Protein AF-A0A359IJB7-F1 (afdb_monomer_lite)

Structure (mmCIF, N/CA/C/O backbone):
data_AF-A0A359IJB7-F1
#
_entry.id   AF-A0A359IJB7-F1
#
loop_
_atom_site.group_PDB
_atom_site.id
_atom_site.type_symbol
_atom_site.label_atom_id
_atom_site.label_alt_id
_atom_site.label_comp_id
_atom_site.label_asym_id
_atom_site.label_entity_id
_atom_site.label_seq_id
_atom_site.pdbx_PDB_ins_code
_atom_site.Cartn_x
_atom_site.Cartn_y
_atom_site.Cartn_z
_atom_site.occupancy
_atom_site.B_iso_or_equiv
_atom_site.auth_seq_id
_atom_site.auth_comp_id
_atom_site.auth_asym_id
_atom_site.auth_atom_id
_atom_site.pdbx_PDB_model_num
ATOM 1 N N . MET A 1 1 ? -18.717 20.171 51.079 1.00 42.44 1 MET A N 1
ATOM 2 C CA . MET A 1 1 ? -18.070 19.791 49.802 1.00 42.44 1 MET A CA 1
ATOM 3 C C . MET A 1 1 ? -17.818 18.294 49.835 1.00 42.44 1 MET A C 1
ATOM 5 O O . MET A 1 1 ? -17.181 17.840 50.772 1.00 42.44 1 MET A O 1
ATOM 9 N N . ASN A 1 2 ? -18.397 17.526 48.908 1.00 38.94 2 ASN A N 1
ATOM 10 C CA . ASN A 1 2 ? -18.396 16.063 48.980 1.00 38.94 2 ASN A CA 1
ATOM 11 C C . ASN A 1 2 ? -17.218 15.477 48.179 1.00 38.94 2 ASN A C 1
ATOM 13 O O . ASN A 1 2 ? -17.065 1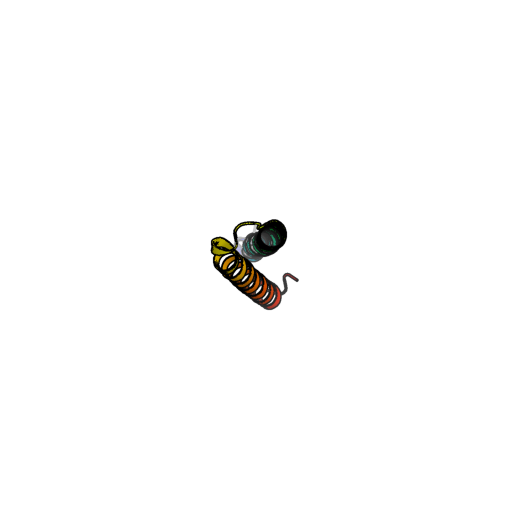5.778 46.996 1.00 38.94 2 ASN A O 1
ATOM 17 N N . MET A 1 3 ? -16.409 14.628 48.818 1.00 45.81 3 MET A N 1
ATOM 18 C CA . MET A 1 3 ? -15.209 13.977 48.256 1.00 45.81 3 MET A CA 1
ATOM 19 C C . MET A 1 3 ? -15.547 12.864 47.235 1.00 45.81 3 MET A C 1
ATOM 21 O O . MET A 1 3 ? -14.663 12.186 46.722 1.00 45.81 3 MET A O 1
ATOM 25 N N . LEU A 1 4 ? -16.830 12.692 46.894 1.00 47.31 4 LEU A N 1
ATOM 26 C CA . LEU A 1 4 ? -17.320 11.654 45.981 1.00 47.31 4 LEU A CA 1
ATOM 27 C C . LEU A 1 4 ? -17.140 11.983 44.485 1.00 47.31 4 LEU A C 1
ATOM 29 O O . LEU A 1 4 ? -17.334 11.113 43.642 1.00 47.31 4 LEU A O 1
ATOM 33 N N . ASN A 1 5 ? -16.729 13.207 44.136 1.00 48.31 5 ASN A N 1
ATOM 34 C CA . ASN A 1 5 ? -16.544 13.614 42.734 1.00 48.31 5 ASN A CA 1
ATOM 35 C C . ASN A 1 5 ? -15.151 13.301 42.160 1.00 48.31 5 ASN A C 1
ATOM 37 O O . ASN A 1 5 ? -14.907 13.542 40.981 1.00 48.31 5 ASN A O 1
ATOM 41 N N . LEU A 1 6 ? -14.236 12.731 42.950 1.00 48.25 6 LEU A N 1
ATOM 42 C CA . LEU A 1 6 ? -12.868 12.426 42.503 1.00 48.25 6 LEU A CA 1
ATOM 43 C C . LEU A 1 6 ? -12.735 11.089 41.751 1.00 48.25 6 LEU A C 1
ATOM 45 O O . LEU A 1 6 ? -11.649 10.759 41.277 1.00 48.25 6 LEU A O 1
ATOM 49 N N . LEU A 1 7 ? -13.831 10.339 41.589 1.00 49.88 7 LEU A N 1
ATOM 50 C CA . LEU A 1 7 ? -13.855 9.082 40.831 1.00 49.88 7 LEU A CA 1
ATOM 51 C C . LEU A 1 7 ? -14.670 9.141 39.537 1.00 49.88 7 LEU A C 1
ATOM 53 O O . LEU A 1 7 ? -14.829 8.119 38.875 1.00 49.88 7 LEU A O 1
ATOM 57 N N . VAL A 1 8 ? -15.062 10.331 39.071 1.00 53.12 8 VAL A N 1
ATOM 58 C CA . VAL A 1 8 ? -15.309 10.507 37.634 1.00 53.12 8 VAL A CA 1
ATOM 59 C C . VAL A 1 8 ? -13.949 10.686 36.964 1.00 53.12 8 VAL A C 1
ATOM 61 O O . VAL A 1 8 ? -13.600 11.755 36.468 1.00 53.12 8 VAL A O 1
ATOM 64 N N . ARG A 1 9 ? -13.151 9.610 36.928 1.00 53.03 9 ARG A N 1
ATOM 65 C CA . ARG A 1 9 ? -12.127 9.470 35.891 1.00 53.03 9 ARG A CA 1
ATOM 66 C C . ARG A 1 9 ? -12.888 9.346 34.578 1.00 53.03 9 ARG A C 1
ATOM 68 O O . ARG A 1 9 ? -13.152 8.250 34.092 1.00 53.03 9 ARG A O 1
ATOM 75 N N . LYS A 1 10 ? -13.283 10.488 34.015 1.00 50.84 10 LYS A N 1
ATOM 76 C CA . LYS A 1 10 ? -13.646 10.599 32.607 1.00 50.84 10 LYS A CA 1
ATOM 77 C C . LYS A 1 10 ? -12.454 9.990 31.876 1.00 50.84 10 LYS A C 1
ATOM 79 O O . LYS A 1 10 ? -11.347 10.506 31.998 1.00 50.84 10 LYS A O 1
ATOM 84 N N . LYS A 1 11 ? -12.644 8.825 31.255 1.00 45.22 11 LYS A N 1
ATOM 85 C CA . LYS A 1 11 ? -11.609 8.123 30.493 1.00 45.22 11 LYS A CA 1
ATOM 86 C C . LYS A 1 11 ? -11.152 9.092 29.396 1.00 45.22 11 LYS A C 1
ATOM 88 O O . LYS A 1 11 ? -11.822 9.234 28.381 1.00 45.22 11 LYS A O 1
ATOM 93 N N . ALA A 1 12 ? -10.106 9.870 29.665 1.00 47.81 12 ALA A N 1
ATOM 94 C CA . ALA A 1 12 ? -9.527 10.802 28.708 1.00 47.81 12 ALA A CA 1
ATOM 95 C C . ALA A 1 12 ? -8.946 9.992 27.525 1.00 47.81 12 ALA A C 1
ATOM 97 O O . ALA A 1 12 ? -8.686 8.793 27.661 1.00 47.81 12 ALA A O 1
ATOM 98 N N . PRO A 1 13 ? -8.833 10.595 26.335 1.00 53.69 13 PRO A N 1
ATOM 99 C CA . PRO A 1 13 ? -9.327 10.058 25.071 1.00 53.69 13 PRO A CA 1
ATOM 100 C C . PRO A 1 13 ? -8.300 9.154 24.387 1.00 53.69 13 PRO A C 1
ATOM 102 O O . PRO A 1 13 ? -7.778 9.480 23.324 1.00 53.69 13 PRO A O 1
ATOM 105 N N . HIS A 1 14 ? -7.992 8.004 24.985 1.00 53.19 14 HIS A N 1
A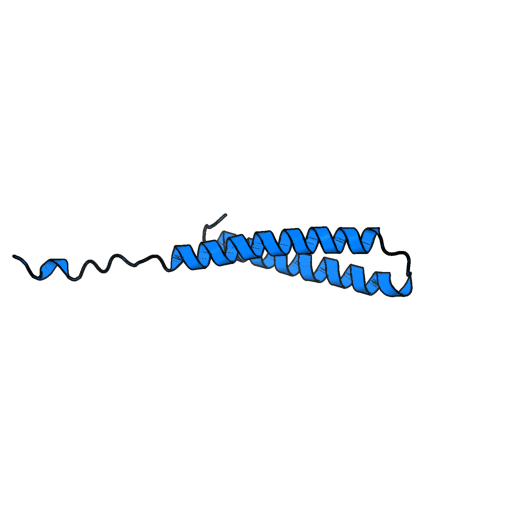TOM 106 C CA . HIS A 1 14 ? -7.098 7.018 24.365 1.00 53.19 14 HIS A CA 1
ATOM 107 C C . HIS A 1 14 ? -7.540 6.657 22.930 1.00 53.19 14 HIS A C 1
ATOM 109 O O . HIS A 1 14 ? -6.709 6.484 22.045 1.00 53.19 14 HIS A O 1
ATOM 115 N N . ASN A 1 15 ? -8.854 6.685 22.683 1.00 62.97 15 ASN A N 1
ATOM 116 C CA . ASN A 1 15 ? -9.463 6.469 21.374 1.00 62.97 15 ASN A CA 1
ATOM 117 C C . ASN A 1 15 ? -9.154 7.556 20.328 1.00 62.97 15 ASN A C 1
ATOM 119 O O . ASN A 1 15 ? -9.188 7.250 19.144 1.00 62.97 15 ASN A O 1
ATOM 123 N N . ASN A 1 16 ? -8.886 8.808 20.715 1.00 80.19 16 ASN A N 1
ATOM 124 C CA . ASN A 1 16 ? -8.755 9.901 19.748 1.00 80.19 16 ASN A CA 1
ATOM 125 C C . ASN A 1 16 ? -7.349 9.954 19.143 1.00 80.19 16 ASN A C 1
ATOM 127 O O . ASN A 1 16 ? -7.213 10.125 17.939 1.00 80.19 16 ASN A O 1
ATOM 131 N N . VAL A 1 17 ? -6.314 9.712 19.954 1.00 88.12 17 VAL A N 1
ATOM 132 C CA . VAL A 1 17 ? -4.927 9.616 19.463 1.00 88.12 17 VAL A CA 1
ATOM 133 C C . VAL A 1 17 ? -4.757 8.385 18.572 1.00 88.12 17 VAL A C 1
ATOM 135 O O . VAL A 1 17 ? -4.160 8.464 17.504 1.00 88.12 17 VAL A O 1
ATOM 138 N N . GLU A 1 18 ? -5.320 7.242 18.973 1.00 87.06 18 GLU A N 1
ATOM 139 C CA . GLU A 1 18 ? -5.298 6.025 18.154 1.00 87.06 18 GLU A CA 1
ATOM 140 C C . GLU A 1 18 ? -6.065 6.213 16.836 1.00 87.06 18 GLU A C 1
ATOM 142 O O . GLU A 1 18 ? -5.575 5.819 15.775 1.00 87.06 18 GLU A O 1
ATOM 147 N N . LYS A 1 19 ? -7.223 6.889 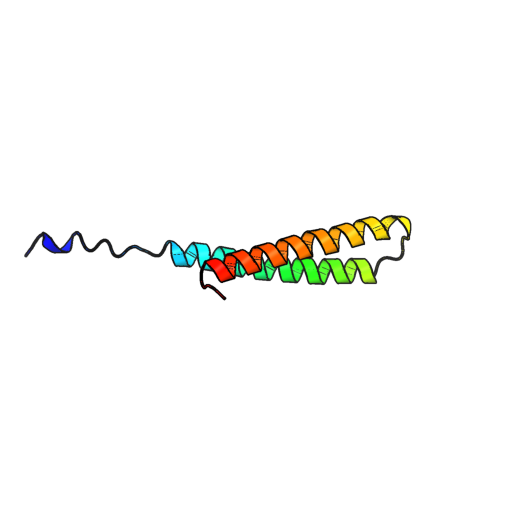16.887 1.00 88.88 19 LYS A N 1
ATOM 148 C CA . LYS A 1 19 ? -7.990 7.279 15.699 1.00 88.88 19 LYS A CA 1
ATOM 149 C C . LYS A 1 19 ? -7.186 8.166 14.762 1.00 88.88 19 LYS A C 1
ATOM 151 O O . LYS A 1 19 ? -7.108 7.884 13.570 1.00 88.88 19 LYS A O 1
ATOM 156 N N . GLU A 1 20 ? -6.596 9.229 15.287 1.00 92.06 20 GLU A N 1
ATOM 157 C CA . GLU A 1 20 ? -5.783 10.151 14.503 1.00 92.06 20 GLU A CA 1
ATOM 158 C C . GLU A 1 20 ? -4.598 9.421 13.859 1.00 92.06 20 GLU A C 1
ATOM 160 O O . GLU A 1 20 ? -4.360 9.562 12.661 1.00 92.06 20 GLU A O 1
ATOM 165 N N . ASN A 1 21 ? -3.917 8.553 14.609 1.00 94.19 21 ASN A N 1
ATOM 166 C CA . ASN A 1 21 ? -2.795 7.769 14.103 1.00 94.19 21 ASN A CA 1
ATOM 167 C C . ASN A 1 21 ? -3.192 6.834 12.958 1.00 94.19 21 ASN A C 1
ATOM 169 O O . ASN A 1 21 ? -2.480 6.777 11.950 1.00 94.19 21 ASN A O 1
ATOM 173 N N . ILE A 1 22 ? -4.307 6.105 13.079 1.00 94.50 22 ILE A N 1
ATOM 174 C CA . ILE A 1 22 ? -4.726 5.187 12.015 1.00 94.50 22 ILE A CA 1
ATOM 175 C C . ILE A 1 22 ? -5.244 5.943 10.792 1.00 94.50 22 ILE A C 1
ATOM 177 O O . ILE A 1 22 ? -4.881 5.578 9.678 1.00 94.50 22 ILE A O 1
ATOM 181 N N . VAL A 1 23 ? -5.995 7.035 10.968 1.00 94.31 23 VAL A N 1
ATOM 182 C CA . VAL A 1 23 ? -6.445 7.886 9.851 1.00 94.31 23 VAL A CA 1
ATOM 183 C C . VAL A 1 23 ? -5.246 8.495 9.122 1.00 94.31 23 VAL A C 1
ATOM 185 O O . VAL A 1 23 ? -5.158 8.410 7.897 1.00 94.31 23 VAL A O 1
ATOM 188 N N . ASN A 1 24 ? -4.273 9.032 9.861 1.00 96.25 24 ASN A N 1
ATOM 189 C CA . ASN A 1 24 ? -3.045 9.572 9.282 1.00 96.25 24 ASN A CA 1
ATOM 190 C C . ASN A 1 24 ? -2.247 8.494 8.544 1.00 96.25 24 ASN A C 1
ATOM 192 O O . ASN A 1 24 ? -1.719 8.748 7.464 1.00 96.25 24 ASN A O 1
ATOM 196 N N . SER A 1 25 ? -2.193 7.279 9.089 1.00 97.25 25 SER A N 1
ATOM 197 C CA . SER A 1 25 ? -1.508 6.150 8.455 1.00 97.25 25 SER A CA 1
ATOM 198 C C . SER A 1 25 ? -2.208 5.698 7.170 1.00 97.25 25 SER A C 1
ATOM 200 O O . SER A 1 25 ? -1.527 5.444 6.181 1.00 97.25 25 SER A O 1
ATOM 202 N N . VAL A 1 26 ? -3.547 5.649 7.145 1.00 97.75 26 VAL A N 1
ATOM 203 C CA . VAL A 1 26 ? -4.340 5.365 5.933 1.00 97.75 26 VAL A CA 1
ATOM 204 C C . VAL A 1 26 ? -4.068 6.417 4.857 1.00 97.75 26 VAL A C 1
ATOM 206 O O . VAL A 1 26 ? -3.799 6.060 3.712 1.00 97.75 26 VAL A O 1
ATOM 209 N N . ASN A 1 27 ? -4.084 7.703 5.219 1.00 97.25 27 ASN A N 1
ATOM 210 C CA . ASN A 1 27 ? -3.824 8.795 4.278 1.00 97.25 27 ASN A CA 1
ATOM 211 C C . ASN A 1 27 ? -2.398 8.746 3.718 1.00 97.25 27 ASN A C 1
ATOM 213 O O . ASN A 1 27 ? -2.210 8.896 2.514 1.00 97.25 27 ASN A O 1
ATOM 217 N N . ARG A 1 28 ? -1.397 8.482 4.566 1.00 98.31 28 ARG A N 1
ATOM 218 C CA . ARG A 1 28 ? -0.005 8.312 4.124 1.00 98.31 28 ARG A CA 1
ATOM 219 C C . ARG A 1 28 ? 0.147 7.124 3.185 1.00 98.31 28 ARG A C 1
ATOM 221 O O . ARG A 1 28 ? 0.721 7.286 2.120 1.00 98.31 28 ARG A O 1
ATOM 228 N N . ALA A 1 29 ? -0.416 5.970 3.539 1.00 98.12 29 ALA A N 1
ATOM 229 C CA . ALA A 1 29 ? -0.352 4.780 2.695 1.00 98.12 29 ALA A CA 1
ATOM 230 C C . ALA A 1 29 ? -1.050 4.987 1.341 1.00 98.12 29 ALA A C 1
ATOM 232 O O . ALA A 1 29 ? -0.594 4.445 0.343 1.00 98.12 29 ALA A O 1
ATOM 233 N N . LYS A 1 30 ? -2.115 5.799 1.283 1.00 98.12 30 LYS A N 1
ATOM 234 C CA . LYS A 1 30 ? -2.742 6.192 0.015 1.00 98.12 30 LYS A CA 1
ATOM 235 C C . LYS A 1 30 ? -1.794 7.024 -0.855 1.00 98.12 30 LYS A C 1
ATOM 237 O O . LYS A 1 30 ? -1.629 6.710 -2.023 1.00 98.12 30 LYS A O 1
ATOM 242 N N . ILE A 1 31 ? -1.148 8.039 -0.278 1.00 98.44 31 ILE A N 1
ATOM 243 C CA . ILE A 1 31 ? -0.175 8.880 -0.997 1.00 98.44 31 ILE A CA 1
ATOM 244 C C . ILE A 1 31 ? 1.025 8.045 -1.467 1.00 98.44 31 ILE A C 1
ATOM 246 O O . ILE A 1 31 ? 1.442 8.170 -2.611 1.00 98.44 31 ILE A O 1
ATOM 250 N N . GLU A 1 32 ? 1.561 7.176 -0.603 1.00 98.25 32 GLU A N 1
ATOM 251 C CA . GLU A 1 32 ? 2.632 6.231 -0.955 1.00 98.25 32 GLU A CA 1
ATOM 252 C C . GLU A 1 32 ? 2.215 5.339 -2.133 1.00 98.25 32 GLU A C 1
ATOM 254 O O . GLU A 1 32 ? 3.009 5.111 -3.040 1.00 98.25 32 GLU A O 1
ATOM 259 N N . LEU A 1 33 ? 0.964 4.868 -2.144 1.00 97.94 33 LEU A N 1
ATOM 260 C CA . LEU A 1 33 ? 0.443 4.023 -3.214 1.00 97.94 33 LEU A CA 1
ATOM 261 C C . LEU A 1 33 ? 0.318 4.792 -4.534 1.00 97.94 33 LEU A C 1
ATOM 263 O O . LEU A 1 33 ? 0.732 4.278 -5.568 1.00 97.94 33 LEU A O 1
ATOM 267 N N . ASP A 1 34 ? -0.196 6.023 -4.496 1.00 98.00 34 ASP A N 1
ATOM 268 C CA . ASP A 1 34 ? -0.297 6.893 -5.674 1.00 98.00 34 ASP A CA 1
ATOM 269 C C . ASP A 1 34 ? 1.098 7.186 -6.269 1.00 98.00 34 ASP A C 1
ATOM 271 O O . ASP A 1 34 ? 1.276 7.176 -7.487 1.00 98.00 34 ASP A O 1
ATOM 275 N N . ILE A 1 35 ? 2.109 7.389 -5.414 1.00 97.62 35 ILE A N 1
ATOM 276 C CA . ILE A 1 35 ? 3.509 7.565 -5.833 1.00 97.62 35 ILE A CA 1
ATOM 277 C C . ILE A 1 35 ? 4.062 6.281 -6.461 1.00 97.62 35 ILE A C 1
ATOM 279 O O . ILE A 1 35 ? 4.681 6.348 -7.519 1.00 97.62 35 ILE A O 1
ATOM 283 N N . ALA A 1 36 ? 3.838 5.121 -5.843 1.00 96.56 36 ALA A N 1
ATOM 284 C CA . ALA A 1 36 ? 4.325 3.846 -6.364 1.00 96.56 36 ALA A CA 1
ATOM 285 C C . ALA A 1 36 ? 3.711 3.507 -7.729 1.00 96.56 36 ALA A C 1
ATOM 287 O O . ALA A 1 36 ? 4.431 3.074 -8.625 1.00 96.56 36 ALA A O 1
ATOM 288 N N . TYR A 1 37 ? 2.412 3.770 -7.920 1.00 97.12 37 TYR A N 1
ATOM 289 C CA . TYR A 1 37 ? 1.773 3.636 -9.231 1.00 97.12 37 TYR A CA 1
ATOM 290 C C . TYR A 1 37 ? 2.407 4.564 -10.265 1.00 97.12 37 TYR A C 1
ATOM 292 O O . TYR A 1 37 ? 2.756 4.111 -11.348 1.00 97.12 37 TYR A O 1
ATOM 300 N N . LYS A 1 38 ? 2.638 5.835 -9.916 1.00 96.81 38 LYS A N 1
ATOM 301 C CA . LYS A 1 38 ? 3.317 6.774 -10.814 1.00 96.81 38 LYS A CA 1
ATOM 302 C C . LYS A 1 38 ? 4.727 6.307 -11.188 1.00 96.81 38 LYS A C 1
ATOM 304 O O . LYS A 1 38 ? 5.104 6.403 -12.348 1.00 96.81 38 LYS A O 1
ATOM 309 N N . ASN A 1 39 ? 5.497 5.799 -10.229 1.00 94.31 39 ASN A N 1
ATOM 310 C CA . ASN A 1 39 ? 6.841 5.293 -10.499 1.00 94.31 39 ASN A CA 1
ATOM 311 C C . ASN A 1 39 ? 6.817 4.049 -11.397 1.00 94.31 39 ASN A C 1
ATOM 313 O O . ASN A 1 39 ? 7.671 3.918 -12.267 1.00 94.31 39 ASN A O 1
ATOM 317 N N . PHE A 1 40 ? 5.841 3.158 -11.194 1.00 94.94 40 PHE A N 1
ATOM 318 C CA . PHE A 1 40 ? 5.625 2.002 -12.060 1.00 94.94 40 PHE A CA 1
ATOM 319 C C . PHE A 1 40 ? 5.250 2.424 -13.486 1.00 94.94 40 PHE A C 1
A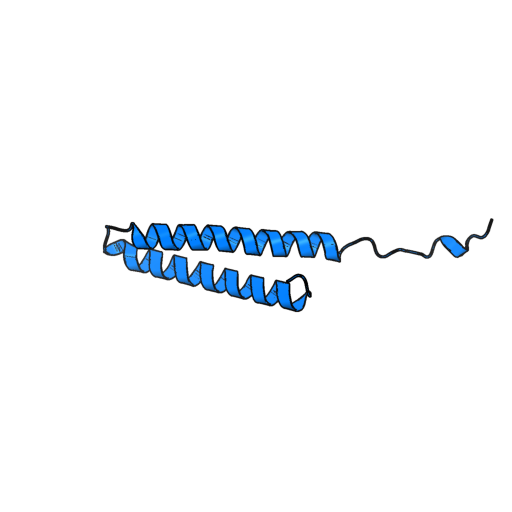TOM 321 O O . PHE A 1 40 ? 5.779 1.863 -14.436 1.00 94.94 40 PHE A O 1
ATOM 328 N N . ASP A 1 41 ? 4.388 3.428 -13.645 1.00 94.69 41 ASP A N 1
ATOM 329 C CA . ASP A 1 41 ? 3.987 3.936 -14.963 1.00 94.69 41 ASP A CA 1
ATOM 330 C C . ASP A 1 41 ? 5.139 4.654 -15.690 1.00 94.69 41 ASP A C 1
ATOM 332 O O . ASP A 1 41 ? 5.257 4.566 -16.913 1.00 94.69 41 ASP A O 1
ATOM 336 N N . ASP A 1 42 ? 5.998 5.355 -14.942 1.00 94.94 42 ASP A N 1
ATOM 337 C CA . ASP A 1 42 ? 7.118 6.140 -15.474 1.00 94.94 42 ASP A CA 1
ATOM 338 C C . ASP A 1 42 ? 8.414 5.305 -15.659 1.00 94.94 42 ASP A C 1
ATOM 340 O O . ASP A 1 42 ? 9.428 5.836 -16.132 1.00 94.94 42 ASP A O 1
ATOM 344 N N . VAL A 1 43 ? 8.431 4.011 -15.297 1.00 94.31 43 VAL A N 1
ATOM 345 C CA . VAL A 1 43 ? 9.639 3.176 -15.414 1.00 94.31 43 VAL A CA 1
ATOM 346 C C . VAL A 1 43 ? 9.976 2.894 -16.881 1.00 94.31 43 VAL A C 1
ATOM 348 O O . VAL A 1 43 ? 9.167 2.388 -17.655 1.00 94.31 43 VAL A O 1
ATOM 351 N N . SER A 1 44 ? 11.211 3.206 -17.273 1.00 91.94 44 SER A N 1
ATOM 352 C CA . SER A 1 44 ? 11.748 2.899 -18.611 1.00 91.94 44 SER A CA 1
ATOM 353 C C . SER A 1 44 ? 12.782 1.775 -18.598 1.00 91.94 44 SER A C 1
ATOM 355 O O . SER A 1 44 ? 13.042 1.165 -19.635 1.00 91.94 44 SER A O 1
ATOM 357 N N . ASP A 1 45 ? 13.353 1.490 -17.429 1.00 95.19 45 ASP A N 1
ATOM 358 C CA . ASP A 1 45 ? 14.293 0.397 -17.233 1.00 95.19 45 ASP A CA 1
ATOM 359 C C . ASP A 1 45 ? 13.535 -0.912 -16.984 1.00 95.19 45 ASP A C 1
ATOM 361 O O . ASP A 1 45 ? 12.862 -1.083 -15.963 1.00 95.19 45 ASP A O 1
ATOM 365 N N . VAL A 1 46 ? 13.648 -1.841 -17.934 1.00 92.88 46 VAL A N 1
ATOM 366 C CA . VAL A 1 46 ? 12.982 -3.147 -17.882 1.00 92.88 46 VAL A CA 1
ATOM 367 C C . VAL A 1 46 ? 13.445 -3.995 -16.697 1.00 92.88 46 VAL A C 1
ATOM 369 O O . VAL A 1 46 ? 12.649 -4.778 -16.180 1.00 92.88 46 VAL A O 1
ATOM 372 N N . ASP A 1 47 ? 14.675 -3.797 -16.215 1.00 96.12 47 ASP A N 1
ATOM 373 C CA . ASP A 1 47 ? 15.226 -4.553 -15.087 1.00 96.12 47 ASP A CA 1
ATOM 374 C C . ASP A 1 47 ? 14.628 -4.096 -13.742 1.00 96.12 47 ASP A C 1
ATOM 376 O O . ASP A 1 47 ? 14.719 -4.805 -12.738 1.00 96.12 47 ASP A O 1
ATOM 380 N N . LEU A 1 48 ? 13.974 -2.927 -13.706 1.00 95.31 48 LEU A N 1
ATOM 381 C CA . LEU A 1 48 ? 13.350 -2.367 -12.502 1.00 95.31 48 LEU A CA 1
ATOM 382 C C . LEU A 1 48 ? 11.841 -2.623 -12.411 1.00 95.31 48 LEU A C 1
ATOM 384 O O . LEU A 1 48 ? 11.241 -2.346 -11.371 1.00 95.31 48 LEU A O 1
ATOM 388 N N . VAL A 1 49 ? 11.218 -3.173 -13.455 1.00 94.81 49 VAL A N 1
ATOM 389 C CA . VAL A 1 49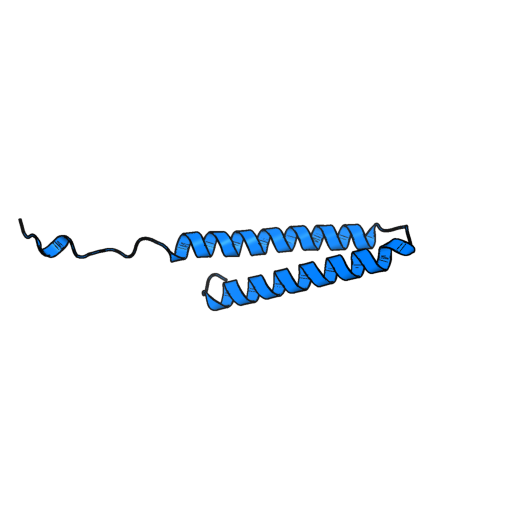 ? 9.763 -3.402 -13.504 1.00 94.81 49 VAL A CA 1
ATOM 390 C C . VAL A 1 49 ? 9.299 -4.263 -12.328 1.00 94.81 49 VAL A C 1
ATOM 392 O O . VAL A 1 49 ? 8.369 -3.881 -11.617 1.00 94.81 49 VAL A O 1
ATOM 395 N N . ASP A 1 50 ? 9.985 -5.374 -12.054 1.00 96.38 50 ASP A N 1
ATOM 396 C CA . ASP A 1 50 ? 9.631 -6.274 -10.950 1.00 96.38 50 ASP A CA 1
ATOM 397 C C . ASP A 1 50 ? 9.763 -5.602 -9.574 1.00 96.38 50 ASP A C 1
ATOM 399 O O . ASP A 1 50 ? 8.944 -5.847 -8.680 1.00 96.38 50 ASP A O 1
ATOM 403 N N . CYS A 1 51 ? 10.744 -4.705 -9.405 1.00 95.44 51 CYS A N 1
ATOM 404 C CA . CYS A 1 51 ? 10.892 -3.911 -8.184 1.00 95.44 51 CYS A CA 1
ATOM 405 C C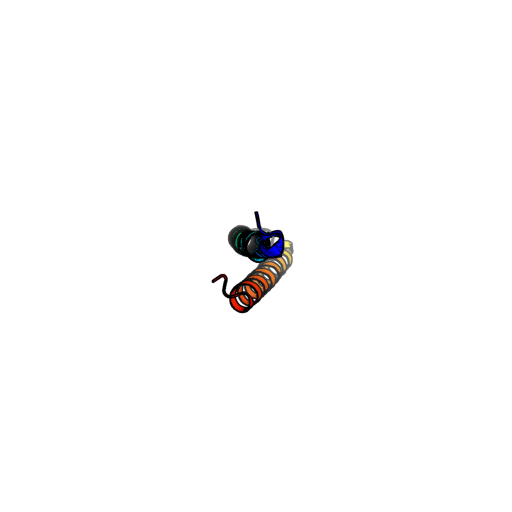 . CYS A 1 51 ? 9.651 -3.045 -7.943 1.00 95.44 51 CYS A C 1
ATOM 407 O O . CYS A 1 51 ? 9.100 -3.059 -6.840 1.00 95.44 51 CYS A O 1
ATOM 409 N N . TYR A 1 52 ? 9.172 -2.348 -8.975 1.00 96.12 52 TYR A N 1
ATOM 410 C CA . TYR A 1 52 ? 7.989 -1.496 -8.869 1.00 96.12 52 TYR A CA 1
ATOM 411 C C . TYR A 1 52 ? 6.687 -2.297 -8.730 1.00 96.12 52 TYR A C 1
ATOM 413 O O . TYR A 1 52 ? 5.810 -1.898 -7.962 1.00 96.12 52 TYR A O 1
ATOM 421 N N . ILE A 1 53 ? 6.572 -3.472 -9.366 1.00 96.19 53 ILE A N 1
ATOM 422 C CA . ILE A 1 53 ? 5.446 -4.394 -9.128 1.00 96.19 53 ILE A CA 1
ATOM 423 C C . ILE A 1 53 ? 5.389 -4.776 -7.647 1.00 96.19 53 ILE A C 1
ATOM 425 O O . ILE A 1 53 ? 4.325 -4.709 -7.021 1.00 96.19 53 ILE A O 1
ATOM 429 N N . TYR A 1 54 ? 6.525 -5.173 -7.070 1.00 97.44 54 TYR A N 1
ATOM 430 C CA . TYR A 1 54 ? 6.583 -5.547 -5.662 1.00 97.44 54 TYR A CA 1
ATOM 431 C C . TYR A 1 54 ? 6.293 -4.355 -4.742 1.00 97.44 54 TYR A C 1
ATOM 433 O O . TYR A 1 54 ? 5.551 -4.502 -3.766 1.00 97.44 54 TYR A O 1
ATOM 441 N N . GLU A 1 55 ? 6.820 -3.171 -5.061 1.00 97.12 55 GLU A N 1
ATOM 442 C CA . GLU A 1 55 ? 6.564 -1.939 -4.313 1.00 97.12 55 GLU A CA 1
ATOM 443 C C . GLU A 1 55 ? 5.060 -1.637 -4.250 1.00 97.12 55 GLU A C 1
ATOM 445 O O . GLU A 1 55 ? 4.496 -1.592 -3.150 1.00 97.12 55 GLU A O 1
ATOM 450 N N . VAL A 1 56 ? 4.390 -1.555 -5.405 1.00 98.19 56 VAL A N 1
ATOM 451 C CA . VAL A 1 56 ? 2.940 -1.323 -5.506 1.00 98.19 56 VAL A CA 1
ATOM 452 C C . VAL A 1 56 ? 2.163 -2.360 -4.695 1.00 98.19 56 VAL A C 1
ATOM 454 O O . VAL A 1 56 ? 1.340 -2.001 -3.849 1.00 98.19 56 VAL A O 1
ATOM 457 N N . GLN A 1 57 ? 2.452 -3.653 -4.880 1.00 98.25 57 GLN A N 1
ATOM 458 C CA . GLN A 1 57 ? 1.753 -4.722 -4.160 1.00 98.25 57 GLN A CA 1
ATOM 459 C C . GLN A 1 57 ? 1.954 -4.640 -2.643 1.00 98.25 57 GLN A C 1
ATOM 461 O O . GLN A 1 57 ? 1.025 -4.902 -1.870 1.00 98.25 57 GLN A O 1
ATOM 466 N N . SER A 1 58 ? 3.165 -4.308 -2.196 1.00 98.12 58 SER A N 1
ATOM 467 C CA . SER A 1 58 ? 3.491 -4.215 -0.774 1.00 98.12 58 SER A CA 1
ATOM 468 C C . SER A 1 58 ? 2.743 -3.057 -0.102 1.00 98.12 58 SER A C 1
ATOM 470 O O . SER A 1 58 ? 2.140 -3.242 0.963 1.00 98.12 58 SER A O 1
ATOM 472 N N . ILE A 1 59 ? 2.689 -1.894 -0.757 1.00 98.38 59 ILE A N 1
ATOM 473 C CA . ILE A 1 59 ? 1.998 -0.706 -0.253 1.00 98.38 59 ILE A CA 1
ATOM 474 C C . ILE A 1 59 ? 0.483 -0.911 -0.310 1.00 98.38 59 ILE A C 1
ATOM 476 O O . ILE A 1 59 ? -0.209 -0.587 0.656 1.00 98.38 59 ILE A O 1
ATOM 480 N N . GLN A 1 60 ? -0.042 -1.535 -1.368 1.00 98.31 60 GLN A N 1
ATOM 481 C CA . GLN A 1 60 ? -1.462 -1.869 -1.468 1.00 98.31 60 GLN A CA 1
ATOM 482 C C . GLN A 1 60 ? -1.907 -2.786 -0.319 1.00 98.31 60 GLN A C 1
ATOM 484 O O . GLN A 1 60 ? -2.892 -2.494 0.362 1.00 98.31 60 GLN A O 1
ATOM 489 N N . LYS A 1 61 ? -1.146 -3.849 -0.020 1.00 98.44 61 LYS A N 1
ATOM 490 C CA . LYS A 1 61 ? -1.428 -4.741 1.122 1.00 98.44 61 LYS A CA 1
ATOM 491 C C . LYS A 1 61 ? -1.403 -3.993 2.457 1.00 98.44 61 LYS A C 1
ATOM 493 O O . LYS A 1 61 ? -2.263 -4.227 3.311 1.00 98.44 61 LYS A O 1
ATOM 498 N N . LYS A 1 62 ? -0.447 -3.074 2.645 1.00 98.25 62 LYS A N 1
ATOM 499 C CA . LYS A 1 62 ? -0.366 -2.204 3.831 1.00 98.25 62 LYS A CA 1
ATOM 500 C C . LYS A 1 62 ? -1.591 -1.290 3.933 1.00 98.25 62 LYS A C 1
ATOM 502 O O . LYS A 1 62 ? -2.190 -1.204 5.004 1.00 98.25 62 LYS A O 1
ATOM 507 N N . TYR A 1 63 ? -1.998 -0.654 2.838 1.00 98.44 63 TYR A N 1
ATOM 508 C CA . TYR A 1 63 ? -3.185 0.197 2.779 1.00 98.44 63 TYR A CA 1
ATOM 509 C C . TYR A 1 63 ? -4.461 -0.581 3.134 1.00 98.44 63 TYR A C 1
ATOM 511 O O . TYR A 1 63 ? -5.217 -0.169 4.016 1.00 98.44 63 TYR A O 1
ATOM 519 N N . GLU A 1 64 ? -4.665 -1.759 2.541 1.00 98.12 64 GLU A N 1
ATOM 520 C CA . GLU A 1 64 ? -5.800 -2.635 2.850 1.00 98.12 64 GLU A CA 1
ATOM 521 C C . GLU A 1 64 ? -5.823 -3.081 4.315 1.00 98.12 64 GLU A C 1
ATOM 523 O O . GLU A 1 64 ? -6.886 -3.124 4.944 1.00 98.12 64 GLU A O 1
ATOM 528 N N . TYR A 1 65 ? -4.660 -3.414 4.878 1.00 97.75 65 TYR A N 1
ATOM 529 C CA . TYR A 1 65 ? -4.534 -3.728 6.297 1.00 97.75 65 TYR A CA 1
ATOM 530 C C . TYR A 1 65 ? -4.969 -2.544 7.170 1.00 97.75 65 TYR A C 1
ATOM 532 O O . TYR A 1 65 ? -5.790 -2.718 8.072 1.00 97.75 65 TYR A O 1
ATOM 540 N N . LEU A 1 66 ? -4.485 -1.335 6.878 1.00 97.56 66 LEU A N 1
ATOM 541 C CA . LEU A 1 66 ? -4.829 -0.130 7.636 1.00 97.56 66 LEU A CA 1
ATOM 542 C C . LEU A 1 66 ? -6.328 0.192 7.553 1.00 97.56 66 LEU A C 1
ATOM 544 O O . LEU A 1 66 ? -6.935 0.510 8.575 1.00 97.56 66 LEU A O 1
ATOM 548 N N . LEU A 1 67 ? -6.955 0.016 6.385 1.00 97.19 67 LEU A N 1
ATOM 549 C CA . LEU A 1 67 ? -8.409 0.142 6.237 1.00 97.19 67 LEU A CA 1
ATOM 550 C C . LEU A 1 67 ? -9.166 -0.881 7.092 1.00 97.19 67 LEU A C 1
ATOM 552 O O . LEU A 1 67 ? -10.146 -0.531 7.750 1.00 97.19 67 LEU A O 1
ATOM 556 N N . LYS A 1 68 ? -8.718 -2.145 7.121 1.00 96.75 68 LYS A N 1
ATOM 557 C CA . LYS A 1 68 ? -9.314 -3.181 7.985 1.00 96.75 68 LYS A CA 1
ATOM 558 C C . LYS A 1 68 ? -9.200 -2.801 9.463 1.00 96.75 68 LYS A C 1
ATOM 560 O O . LYS A 1 68 ? -10.157 -2.998 10.208 1.00 96.75 68 LYS A O 1
ATOM 565 N N . GLN A 1 69 ? -8.067 -2.245 9.888 1.00 93.19 69 GLN A N 1
ATOM 566 C CA . GLN A 1 69 ? -7.869 -1.795 11.268 1.00 93.19 69 GLN A CA 1
ATOM 567 C C . GLN A 1 69 ? -8.757 -0.592 11.610 1.00 93.19 69 GLN A C 1
ATOM 569 O O . GLN A 1 69 ? -9.429 -0.610 12.638 1.00 93.19 69 GLN A O 1
ATOM 574 N N . ALA A 1 70 ? -8.839 0.407 10.731 1.00 92.38 70 ALA A N 1
ATOM 575 C CA . ALA A 1 70 ? -9.688 1.576 10.941 1.00 92.38 70 ALA A CA 1
ATOM 576 C C . ALA A 1 70 ? -11.186 1.206 11.022 1.00 92.38 70 ALA A C 1
ATOM 578 O O . ALA A 1 70 ? -11.891 1.720 11.892 1.00 92.38 70 ALA A O 1
ATOM 579 N N . LYS A 1 71 ? -11.647 0.242 10.208 1.00 92.12 71 LYS A N 1
ATOM 580 C CA . LYS A 1 71 ? -13.011 -0.320 10.287 1.00 92.12 71 LYS A CA 1
ATOM 581 C C . LYS A 1 71 ? -13.283 -1.031 11.614 1.00 92.12 71 LYS A C 1
ATOM 583 O O . LYS A 1 71 ? -14.318 -0.802 12.225 1.00 92.12 71 LYS A O 1
ATOM 588 N N . LYS A 1 72 ? -12.354 -1.869 12.099 1.00 90.44 72 LYS A N 1
ATOM 589 C CA . LYS A 1 72 ? -12.499 -2.570 13.397 1.00 90.44 72 LYS A CA 1
ATOM 590 C C . LYS A 1 72 ? -12.663 -1.609 14.575 1.00 90.44 72 LYS A C 1
ATOM 592 O O . LYS A 1 72 ? -13.295 -1.960 15.566 1.00 90.44 72 LYS A O 1
ATOM 597 N N . LEU A 1 73 ? -12.078 -0.421 14.467 1.00 85.62 73 LEU A N 1
ATOM 598 C CA . LEU A 1 73 ? -12.129 0.613 15.493 1.00 85.62 73 LEU A CA 1
ATOM 599 C C . LEU A 1 73 ? -13.322 1.577 15.314 1.00 85.62 73 LEU A C 1
ATOM 601 O O . LEU A 1 73 ? -13.477 2.497 16.113 1.00 85.62 73 LEU A O 1
ATOM 605 N N . ASN A 1 74 ? -14.184 1.361 14.307 1.00 83.62 74 ASN A N 1
ATOM 606 C CA . ASN A 1 74 ? -15.289 2.251 13.918 1.00 83.62 74 ASN A CA 1
ATOM 607 C C . ASN A 1 74 ? -14.831 3.692 13.631 1.00 83.62 74 ASN A C 1
ATOM 609 O O . ASN A 1 74 ? -15.497 4.664 13.999 1.00 83.62 74 ASN A O 1
ATOM 613 N N . PHE A 1 75 ? -13.654 3.849 13.027 1.00 75.31 75 PHE A N 1
ATOM 614 C CA . PHE A 1 75 ? -13.095 5.164 12.714 1.00 75.31 75 PHE A CA 1
ATOM 615 C C . PHE A 1 75 ? -13.356 5.619 11.277 1.00 75.31 75 PHE A C 1
ATOM 617 O O . PHE A 1 75 ? -13.223 6.815 11.012 1.00 75.31 75 PHE A O 1
ATOM 624 N N . ILE A 1 76 ? -13.753 4.685 10.409 1.00 62.56 76 ILE A N 1
ATOM 625 C CA . ILE A 1 76 ? -14.236 4.859 9.033 1.00 62.56 76 ILE A CA 1
ATOM 626 C C . ILE A 1 76 ? -15.318 3.825 8.729 1.00 62.56 76 ILE A C 1
ATOM 628 O O . ILE A 1 76 ? -15.326 2.777 9.418 1.00 62.56 76 ILE A O 1
#

Radius of gyration: 20.72 Å; chains: 1; bounding box: 34×26×68 Å

Foldseek 3Di:
DDPVPPPPPVVPCPLVVVLVVLVVQLVVLVVQLVVLVVCLVPDPDPVCNVVSVVSNVVSVVSNVVSVVVCVVSVSD

Secondary structure (DSSP, 8-state):
--GGGGG------HHHHHHHHHHHHHHHHHHHHHHHHHHHHT---GGGHHHHHHHHHHHHHHHHHHHHHHHHTT--

Sequence (76 aa):
MNMLNLLVRKKAPHNNVEKENIVNSVNRAKIELDIAYKNFDDVSDVDLVDCYIYEVQSIQKKYEYLLKQAKKLNFI

pLDDT: mean 85.41, std 18.85, range [38.94, 98.44]